Protein AF-A0A968ZPE9-F1 (afdb_monomer_lite)

Secondary structure (DSSP, 8-state):
---EEEE--GGGS-SSPPPSSTTS--GGGGSHHHIIIIIHHHHHHHTT--EEEESS--SSEEEEEEHHHHHHTT--HHHH--TTEEEEEE-TTSPPPTT-SEEEESSGGG-BGGGTEEE-PPPPPTT-PPPPGGGGG---TT--------

Sequence (150 aa):
MPPIFFYIPPALWPAEDLPTYADQNWAGYGLGIYAWTVQTYLKLRSAGLTCELTYQLPAEGIVFCHSNALRAAALSTTAAAAPRRLLVCMKAESPLSAIAPVHIVQNPIEASPSANCYYIPHWPQPQLIARDRARAIALNPLLFLAMKII

Foldseek 3Di:
DFAEEEEAAPVRPDPDDQDQALQDQDPCCVPPQCLQGRSVQRVCVVVVDRYYYDNDDDLAGEYEGEPVRCVVVVADLVNLVRPRYAYEYADEPHDDDPSHQAYEYQDVVPADVVSNYHYDHGDDHHPDDDDDPVVPPDPPPDDPDDDDDD

Structure (mmCIF, N/CA/C/O backbone):
data_AF-A0A968ZPE9-F1
#
_entry.id   AF-A0A968ZPE9-F1
#
loop_
_atom_site.group_PDB
_atom_site.id
_atom_site.type_symbol
_atom_site.label_atom_id
_atom_site.label_alt_id
_atom_site.label_comp_id
_atom_site.label_asym_id
_atom_site.label_entity_id
_atom_site.label_seq_id
_atom_site.pdbx_PDB_ins_code
_atom_site.Cartn_x
_atom_site.Cartn_y
_atom_site.Cartn_z
_atom_site.occupancy
_atom_site.B_iso_or_equiv
_atom_site.auth_seq_id
_atom_site.auth_comp_id
_atom_site.auth_asym_id
_atom_site.auth_atom_id
_atom_site.pdbx_PDB_model_num
ATOM 1 N N . MET A 1 1 ? -14.740 -10.560 2.863 1.00 81.38 1 MET A N 1
ATOM 2 C CA . MET A 1 1 ? -13.354 -10.052 2.955 1.00 81.38 1 MET A CA 1
ATOM 3 C C . MET A 1 1 ? -13.435 -8.573 3.305 1.00 81.38 1 MET A C 1
ATOM 5 O O . MET A 1 1 ? -14.307 -7.926 2.735 1.00 81.38 1 MET A O 1
ATOM 9 N N . PRO A 1 2 ? -12.642 -8.050 4.257 1.00 92.25 2 PRO A N 1
ATOM 10 C CA . PRO A 1 2 ? -12.624 -6.612 4.531 1.00 92.25 2 PRO A CA 1
ATOM 11 C C . PRO A 1 2 ? -12.172 -5.827 3.284 1.00 92.25 2 PRO A C 1
ATOM 13 O O . PRO A 1 2 ? -11.403 -6.373 2.488 1.00 92.25 2 PRO A O 1
ATOM 16 N N . PRO A 1 3 ? -12.624 -4.573 3.100 1.00 96.69 3 PRO A N 1
ATOM 17 C CA . PRO A 1 3 ? -12.168 -3.738 1.994 1.00 96.69 3 PRO A CA 1
ATOM 18 C C . PRO A 1 3 ? -10.671 -3.429 2.124 1.00 96.69 3 PRO A C 1
ATOM 20 O O . PRO A 1 3 ? -10.141 -3.328 3.235 1.00 96.69 3 PRO A O 1
ATOM 23 N N . ILE A 1 4 ? -9.993 -3.310 0.981 1.00 98.00 4 ILE A N 1
ATOM 24 C CA . ILE A 1 4 ? -8.548 -3.085 0.896 1.00 98.00 4 ILE A CA 1
ATOM 25 C C . ILE A 1 4 ? -8.295 -1.730 0.250 1.00 98.00 4 ILE A C 1
ATOM 27 O O . ILE A 1 4 ? -8.744 -1.471 -0.866 1.00 98.00 4 ILE A O 1
ATOM 31 N N . PHE A 1 5 ? -7.515 -0.899 0.928 1.00 98.38 5 PHE A N 1
ATOM 32 C CA . PHE A 1 5 ? -7.178 0.439 0.475 1.00 98.38 5 PHE A CA 1
ATOM 33 C C . PHE A 1 5 ? -5.669 0.633 0.410 1.00 98.38 5 PHE A C 1
ATOM 35 O O . PHE A 1 5 ? -4.925 0.124 1.246 1.00 98.38 5 PHE A O 1
ATOM 42 N N . PHE A 1 6 ? -5.231 1.433 -0.548 1.00 97.94 6 PHE A N 1
ATOM 43 C CA . PHE A 1 6 ? -3.910 2.031 -0.612 1.00 97.94 6 PHE A CA 1
ATOM 44 C C . PHE A 1 6 ? -4.072 3.518 -0.325 1.00 97.94 6 PHE A C 1
ATOM 46 O O . PHE A 1 6 ? -4.819 4.210 -1.012 1.00 97.94 6 PHE A O 1
ATOM 53 N N . TYR A 1 7 ? -3.401 4.002 0.713 1.00 97.56 7 TYR A N 1
ATOM 54 C CA . TYR A 1 7 ? -3.557 5.366 1.197 1.00 97.56 7 TYR A CA 1
ATOM 55 C C . TYR A 1 7 ? -2.317 6.212 0.910 1.00 97.56 7 TYR A C 1
ATOM 57 O O . TYR A 1 7 ? -1.194 5.845 1.278 1.00 97.56 7 TYR A O 1
ATOM 65 N N . ILE A 1 8 ? -2.547 7.377 0.307 1.00 97.25 8 ILE A N 1
ATOM 66 C CA . ILE A 1 8 ? -1.556 8.438 0.120 1.00 97.25 8 ILE A CA 1
ATOM 67 C C . ILE A 1 8 ? -2.183 9.742 0.633 1.00 97.25 8 ILE A C 1
ATOM 69 O O . ILE A 1 8 ? -3.189 10.164 0.075 1.00 97.25 8 ILE A O 1
ATOM 73 N N . PRO A 1 9 ? -1.643 10.404 1.672 1.00 95.94 9 PRO A N 1
ATOM 74 C CA . PRO A 1 9 ? -2.234 11.634 2.190 1.00 95.94 9 PRO A CA 1
ATOM 75 C C . PRO A 1 9 ? -2.260 12.728 1.116 1.00 95.94 9 PRO A C 1
ATOM 77 O O . PRO A 1 9 ? -1.353 12.758 0.282 1.00 95.94 9 PRO A O 1
ATOM 80 N N . PRO A 1 10 ? -3.195 13.694 1.187 1.00 95.19 10 PRO A N 1
ATOM 81 C CA . PRO A 1 10 ? -3.307 14.764 0.192 1.00 95.19 10 PRO A CA 1
ATOM 82 C C . PRO A 1 10 ? -1.993 15.518 -0.061 1.00 95.19 10 PRO A C 1
ATOM 84 O O . PRO A 1 10 ? -1.668 15.825 -1.200 1.00 95.19 10 PRO A O 1
ATOM 87 N N . ALA A 1 11 ? -1.191 15.745 0.987 1.00 94.94 11 ALA A N 1
ATOM 88 C CA . ALA A 1 11 ? 0.103 16.428 0.894 1.00 94.94 11 ALA A CA 1
ATOM 89 C C . ALA A 1 11 ? 1.167 15.673 0.071 1.00 94.94 11 ALA A C 1
ATOM 91 O O . ALA A 1 11 ? 2.156 16.271 -0.342 1.00 94.94 11 ALA A O 1
ATOM 92 N N . LEU A 1 12 ? 0.988 14.366 -0.133 1.00 96.25 12 LEU A N 1
ATOM 93 C CA . LEU A 1 12 ? 1.862 13.515 -0.942 1.00 96.25 12 LEU A CA 1
ATOM 94 C C . LEU A 1 12 ? 1.117 12.913 -2.136 1.00 96.25 12 LEU A C 1
ATOM 96 O O . LEU A 1 12 ? 1.611 11.956 -2.727 1.00 96.25 12 LEU A O 1
ATOM 100 N N . TRP A 1 13 ? -0.082 13.400 -2.461 1.00 96.31 13 TRP A N 1
ATOM 101 C CA . TRP A 1 13 ? -0.788 12.916 -3.638 1.00 96.31 13 TRP A CA 1
ATOM 102 C C . TRP A 1 13 ? -0.008 13.318 -4.899 1.00 96.31 13 TRP A C 1
ATOM 104 O O . TRP A 1 13 ? 0.499 14.444 -4.952 1.00 96.31 13 TRP A O 1
ATOM 114 N N . PRO A 1 14 ? 0.128 12.436 -5.905 1.00 93.94 14 PRO A N 1
ATOM 115 C CA . PRO A 1 14 ? 0.837 12.784 -7.129 1.00 93.94 14 PRO A CA 1
ATOM 116 C C . PRO A 1 14 ? 0.258 14.035 -7.798 1.00 93.94 14 PRO A C 1
ATOM 118 O O . PRO A 1 14 ? -0.955 14.156 -7.951 1.00 93.94 14 PRO A O 1
ATOM 121 N N . ALA A 1 15 ? 1.138 14.963 -8.186 1.00 90.38 15 ALA A N 1
ATOM 122 C CA . ALA A 1 15 ? 0.754 16.163 -8.932 1.00 90.38 15 ALA A CA 1
ATOM 123 C C . ALA A 1 15 ? 0.477 15.863 -10.415 1.00 90.38 15 ALA A C 1
ATOM 125 O O . ALA A 1 15 ? -0.313 16.555 -11.049 1.00 90.38 15 ALA A O 1
ATOM 126 N N . GLU A 1 16 ? 1.150 14.846 -10.957 1.00 90.06 16 GLU A N 1
ATOM 127 C CA . GLU A 1 16 ? 0.889 14.301 -12.288 1.00 90.06 16 GLU A CA 1
ATOM 128 C C . GLU A 1 16 ? -0.263 13.293 -12.239 1.00 90.06 16 GLU A C 1
ATOM 130 O O . GLU A 1 16 ? -0.510 12.667 -11.203 1.00 90.06 16 GLU A O 1
ATOM 135 N N . ASP A 1 17 ? -0.910 13.078 -13.386 1.00 94.19 17 ASP A N 1
ATOM 136 C CA . ASP A 1 17 ? -1.927 12.042 -13.526 1.00 94.19 17 ASP A CA 1
ATOM 137 C C . ASP A 1 17 ? -1.375 10.661 -13.162 1.00 94.19 17 ASP A C 1
ATOM 139 O O . ASP A 1 17 ? -0.234 10.294 -13.472 1.00 94.19 17 ASP A O 1
ATOM 143 N N . LEU A 1 18 ? -2.220 9.874 -12.498 1.00 96.44 18 LEU A N 1
ATOM 144 C CA . LEU A 1 18 ? -1.892 8.504 -12.141 1.00 96.44 18 LEU A CA 1
ATOM 145 C C . LEU A 1 18 ? -1.759 7.633 -13.401 1.00 96.44 18 LEU A C 1
ATOM 147 O O . LEU A 1 18 ? -2.566 7.751 -14.328 1.00 96.44 18 LEU A O 1
ATOM 151 N N . PRO A 1 19 ? -0.793 6.700 -13.430 1.00 96.44 19 PRO A N 1
ATOM 152 C CA . PRO A 1 19 ? -0.681 5.748 -14.521 1.00 96.44 19 PRO A CA 1
ATOM 153 C C . PRO A 1 19 ? -1.907 4.834 -14.561 1.00 96.44 19 PRO A C 1
ATOM 155 O O . PRO A 1 19 ? -2.485 4.482 -13.531 1.00 96.44 19 PRO A O 1
ATOM 158 N N . THR A 1 20 ? -2.280 4.405 -15.766 1.00 95.75 20 THR A N 1
ATOM 159 C CA . THR A 1 20 ? -3.388 3.456 -15.950 1.00 95.75 20 THR A CA 1
ATOM 160 C C . THR A 1 20 ? -2.943 2.024 -15.647 1.00 95.75 20 THR A C 1
ATOM 162 O O . THR A 1 20 ? -3.725 1.226 -15.132 1.00 95.75 20 THR A O 1
ATOM 165 N N . TYR A 1 21 ? -1.673 1.706 -15.922 1.00 94.81 21 TYR A N 1
ATOM 166 C CA . TYR A 1 21 ? -1.100 0.367 -15.768 1.00 94.81 21 TYR A CA 1
ATOM 167 C C . TYR A 1 21 ? 0.189 0.394 -14.948 1.00 94.81 21 TYR A C 1
ATOM 169 O O . TYR A 1 21 ? 0.958 1.351 -14.997 1.00 94.81 21 TYR A O 1
ATOM 177 N N . ALA A 1 22 ? 0.447 -0.688 -14.211 1.00 94.56 22 ALA A N 1
ATOM 178 C CA . ALA A 1 22 ? 1.600 -0.791 -13.314 1.00 94.56 22 ALA A CA 1
ATOM 179 C C . ALA A 1 22 ? 2.968 -0.819 -14.026 1.00 94.56 22 ALA A C 1
ATOM 181 O O . ALA A 1 22 ? 4.009 -0.652 -13.390 1.00 94.56 22 ALA A O 1
ATOM 182 N N . ASP A 1 23 ? 2.981 -1.125 -15.320 1.00 92.81 23 ASP A N 1
ATOM 183 C CA . ASP A 1 23 ? 4.152 -1.199 -16.196 1.00 92.81 23 ASP A CA 1
ATOM 184 C C . ASP A 1 23 ? 4.258 -0.004 -17.158 1.00 92.81 23 ASP A C 1
ATOM 186 O O . ASP A 1 23 ? 5.141 0.036 -18.017 1.00 92.81 23 ASP A O 1
ATOM 190 N N . GLN A 1 24 ? 3.402 1.007 -16.990 1.00 93.88 24 GLN A N 1
ATOM 191 C CA . GLN A 1 24 ? 3.520 2.266 -17.710 1.00 93.88 24 GLN A CA 1
ATOM 192 C C . GLN A 1 24 ? 4.799 3.002 -17.283 1.00 93.88 24 GLN A C 1
ATOM 194 O O . GLN A 1 24 ? 5.149 3.043 -16.101 1.00 93.88 24 GLN A O 1
ATOM 199 N N . ASN A 1 25 ? 5.493 3.624 -18.241 1.00 91.50 25 ASN A N 1
ATOM 200 C CA . ASN A 1 25 ? 6.631 4.490 -17.943 1.00 91.50 25 ASN A CA 1
ATOM 201 C C . ASN A 1 25 ? 6.143 5.801 -17.312 1.00 91.50 25 ASN A C 1
ATOM 203 O O . ASN A 1 25 ? 5.865 6.775 -18.008 1.00 91.50 25 ASN A O 1
ATOM 207 N N . TRP A 1 26 ? 5.997 5.793 -15.993 1.00 93.94 26 TRP A N 1
ATOM 208 C CA . TRP A 1 26 ? 5.546 6.934 -15.215 1.00 93.94 26 TRP A CA 1
ATOM 209 C C . TRP A 1 26 ? 6.654 7.401 -14.275 1.00 93.94 26 TRP A C 1
ATOM 211 O O . TRP A 1 26 ? 7.198 6.616 -13.494 1.00 93.94 26 TRP A O 1
ATOM 221 N N . ALA A 1 27 ? 6.985 8.693 -14.350 1.00 91.94 27 ALA A N 1
ATOM 222 C CA . ALA A 1 27 ? 8.111 9.281 -13.628 1.00 91.94 27 ALA A CA 1
ATOM 223 C C . ALA A 1 27 ? 7.980 9.122 -12.105 1.00 91.94 27 ALA A C 1
ATOM 225 O O . ALA A 1 27 ? 8.987 8.960 -11.409 1.00 91.94 27 ALA A O 1
ATOM 226 N N . GLY A 1 28 ? 6.747 9.090 -11.591 1.00 92.94 28 GLY A 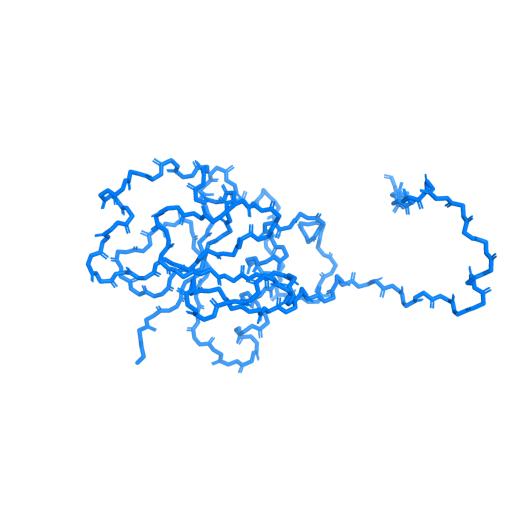N 1
ATOM 227 C CA . GLY A 1 28 ? 6.473 8.886 -10.173 1.00 92.94 28 GLY A CA 1
ATOM 228 C C . GLY A 1 28 ? 7.006 7.562 -9.615 1.00 92.94 28 GLY A C 1
ATOM 229 O O . GLY A 1 28 ? 7.362 7.514 -8.441 1.00 92.94 28 GLY A O 1
ATOM 230 N N . TYR A 1 29 ? 7.180 6.512 -10.426 1.00 92.88 29 TYR A N 1
ATOM 231 C CA . TYR A 1 29 ? 7.789 5.259 -9.954 1.00 92.88 29 TYR A CA 1
ATOM 232 C C . TYR A 1 29 ? 9.268 5.393 -9.569 1.00 92.88 29 TYR A C 1
ATOM 234 O O . TYR A 1 29 ? 9.798 4.507 -8.905 1.00 92.88 29 TYR A O 1
ATOM 242 N N . GLY A 1 30 ? 9.926 6.511 -9.901 1.00 89.56 30 GLY A N 1
ATOM 243 C CA . GLY A 1 30 ? 11.238 6.851 -9.341 1.00 89.56 30 GLY A CA 1
ATOM 244 C C . GLY A 1 30 ? 11.203 7.186 -7.843 1.00 89.56 30 GLY A C 1
ATOM 245 O O . GLY A 1 30 ? 12.248 7.236 -7.199 1.00 89.56 30 GLY A O 1
ATOM 246 N N . LEU A 1 31 ? 10.016 7.409 -7.271 1.00 91.12 31 LEU A N 1
ATOM 247 C CA . LEU A 1 31 ? 9.820 7.666 -5.850 1.00 91.12 31 LEU A CA 1
ATOM 248 C C . LEU A 1 31 ? 9.291 6.406 -5.164 1.00 91.12 31 LEU A C 1
ATOM 250 O O . LEU A 1 31 ? 8.215 5.904 -5.496 1.00 91.12 31 LEU A O 1
ATOM 254 N N . GLY A 1 32 ? 10.012 5.941 -4.140 1.00 90.56 32 GLY A N 1
ATOM 255 C CA . GLY A 1 32 ? 9.674 4.707 -3.423 1.00 90.56 32 GLY A CA 1
ATOM 256 C C . GLY A 1 32 ? 8.237 4.677 -2.893 1.00 90.56 32 GLY A C 1
ATOM 257 O O . GLY A 1 32 ? 7.581 3.644 -2.974 1.00 90.56 32 GLY A O 1
ATOM 258 N N . ILE A 1 33 ? 7.694 5.816 -2.443 1.00 94.62 33 ILE A N 1
ATOM 259 C CA . ILE A 1 33 ? 6.296 5.893 -2.000 1.00 94.62 33 ILE A CA 1
ATOM 260 C C . ILE A 1 33 ? 5.321 5.433 -3.087 1.00 94.62 33 ILE A C 1
ATOM 262 O O . ILE A 1 33 ? 4.421 4.656 -2.776 1.00 94.62 33 ILE A O 1
ATOM 266 N N . TYR A 1 34 ? 5.494 5.849 -4.342 1.00 95.69 34 TYR A N 1
ATOM 267 C CA . TYR A 1 34 ? 4.556 5.515 -5.413 1.00 95.69 34 TYR A CA 1
ATOM 268 C C . TYR A 1 34 ? 4.836 4.155 -6.048 1.00 95.69 34 TYR A C 1
ATOM 270 O O . TYR A 1 34 ? 3.898 3.467 -6.445 1.00 95.69 34 TYR A O 1
ATOM 278 N N . ALA A 1 35 ? 6.095 3.721 -6.080 1.00 92.88 35 ALA A N 1
ATOM 279 C CA . ALA A 1 35 ? 6.421 2.353 -6.467 1.00 92.88 35 ALA A CA 1
ATOM 280 C C . ALA A 1 35 ? 5.802 1.328 -5.491 1.00 92.88 35 ALA A C 1
ATOM 282 O O . ALA A 1 35 ? 5.178 0.358 -5.908 1.00 92.88 35 ALA A O 1
ATOM 283 N N . TRP A 1 36 ? 5.853 1.587 -4.181 1.00 93.94 36 TRP A N 1
ATOM 284 C CA . TRP A 1 36 ? 5.221 0.717 -3.183 1.00 93.94 36 TRP A CA 1
ATOM 285 C C . TRP A 1 36 ? 3.696 0.836 -3.134 1.00 93.94 36 TRP A C 1
ATOM 287 O O . TRP A 1 36 ? 3.022 -0.172 -2.941 1.00 93.94 36 TRP A O 1
ATOM 297 N N . THR A 1 37 ? 3.135 2.036 -3.302 1.00 96.12 37 THR A N 1
ATOM 298 C CA . THR A 1 37 ? 1.677 2.254 -3.223 1.00 96.12 37 THR A CA 1
ATOM 299 C C . THR A 1 37 ? 1.002 2.055 -4.579 1.00 96.12 37 THR A C 1
ATOM 301 O O . THR A 1 37 ? 0.357 1.034 -4.796 1.00 96.12 37 THR A O 1
ATOM 304 N N . VAL A 1 38 ? 1.167 3.006 -5.502 1.00 97.06 38 VAL A N 1
ATOM 305 C CA . VAL A 1 38 ? 0.482 3.059 -6.802 1.00 97.06 38 VAL A CA 1
ATOM 306 C C . VAL A 1 38 ? 0.789 1.829 -7.651 1.00 97.06 38 VAL A C 1
ATOM 308 O O . VAL A 1 38 ? -0.133 1.215 -8.185 1.00 97.06 38 VAL A O 1
ATOM 311 N N . GLN A 1 39 ? 2.061 1.435 -7.767 1.00 95.75 39 GLN A N 1
ATOM 312 C CA . GLN A 1 39 ? 2.427 0.295 -8.613 1.00 95.75 39 GLN A CA 1
ATOM 313 C C . GLN A 1 39 ? 1.841 -1.015 -8.072 1.00 95.75 39 GLN A C 1
ATOM 315 O O . GLN A 1 39 ? 1.243 -1.778 -8.830 1.00 95.75 39 GLN A O 1
ATOM 320 N N . THR A 1 40 ? 1.951 -1.250 -6.759 1.00 95.19 40 THR A N 1
ATOM 321 C CA . THR A 1 40 ? 1.366 -2.430 -6.102 1.00 95.19 40 THR A CA 1
ATOM 322 C C . THR A 1 40 ? -0.151 -2.454 -6.239 1.00 95.19 40 THR A C 1
ATOM 324 O O . THR A 1 40 ? -0.706 -3.483 -6.616 1.00 95.19 40 THR A O 1
ATOM 327 N N . TYR A 1 41 ? -0.822 -1.327 -5.986 1.00 97.19 41 TYR A N 1
ATOM 328 C CA . TYR A 1 41 ? -2.265 -1.183 -6.182 1.00 97.19 41 TYR A CA 1
ATOM 329 C C . TYR A 1 41 ? -2.678 -1.614 -7.595 1.00 97.19 41 TYR A C 1
ATOM 331 O O . TYR A 1 41 ? -3.545 -2.473 -7.746 1.00 97.19 41 TYR A O 1
ATOM 339 N N . LEU A 1 42 ? -2.015 -1.082 -8.626 1.00 97.44 42 LEU A N 1
ATOM 340 C CA . LEU A 1 42 ? -2.333 -1.400 -10.017 1.00 97.44 42 LEU A CA 1
ATOM 341 C C . LEU A 1 42 ? -2.047 -2.870 -10.358 1.00 97.44 42 LEU A C 1
ATOM 343 O O . LEU A 1 42 ? -2.869 -3.490 -11.029 1.00 97.44 42 LEU A O 1
ATOM 347 N N . LYS A 1 43 ? -0.943 -3.453 -9.863 1.00 95.62 43 LYS A N 1
ATOM 348 C CA . LYS A 1 43 ? -0.631 -4.887 -10.040 1.00 95.62 43 LYS A CA 1
ATOM 349 C C . LYS A 1 43 ? -1.701 -5.785 -9.421 1.00 95.62 43 LYS A C 1
ATOM 351 O O . LYS A 1 43 ? -2.126 -6.759 -10.038 1.00 95.62 43 LYS A O 1
ATOM 356 N N . LEU A 1 44 ? -2.132 -5.480 -8.199 1.00 95.00 44 LEU A N 1
ATOM 357 C CA . LEU A 1 44 ? -3.133 -6.286 -7.503 1.00 95.00 44 LEU A CA 1
ATOM 358 C C . LEU A 1 44 ? -4.516 -6.127 -8.135 1.00 95.00 44 LEU A C 1
ATOM 360 O O . LEU A 1 44 ? -5.209 -7.123 -8.339 1.00 95.00 44 LEU A O 1
ATOM 364 N N . ARG A 1 45 ? -4.887 -4.901 -8.516 1.00 96.88 45 ARG A N 1
ATOM 365 C CA . ARG A 1 45 ? -6.132 -4.633 -9.236 1.00 96.88 45 ARG A CA 1
ATOM 366 C C . ARG A 1 45 ? -6.170 -5.373 -10.573 1.00 96.88 45 ARG A C 1
ATOM 368 O O . ARG A 1 45 ? -7.176 -6.003 -10.883 1.00 96.88 45 ARG A O 1
ATOM 375 N N . SER A 1 46 ? -5.074 -5.366 -11.338 1.00 96.06 46 SER A N 1
ATOM 376 C CA . SER A 1 46 ? -4.991 -6.106 -12.606 1.00 96.06 46 SER A CA 1
ATOM 377 C C . SER A 1 46 ? -5.039 -7.624 -12.415 1.00 96.06 46 SER A C 1
ATOM 379 O O . SER A 1 46 ? -5.465 -8.338 -13.315 1.00 96.06 46 SER A O 1
ATOM 381 N N . ALA A 1 47 ? -4.621 -8.121 -11.248 1.00 95.81 47 ALA A N 1
ATOM 382 C CA . ALA A 1 47 ? -4.726 -9.530 -10.869 1.00 95.81 47 ALA A CA 1
ATOM 383 C C . ALA A 1 47 ? -6.122 -9.922 -10.335 1.00 95.81 47 ALA A C 1
ATOM 385 O O . ALA A 1 47 ? -6.322 -11.066 -9.935 1.00 95.81 47 ALA A O 1
ATOM 386 N N . GLY A 1 48 ? -7.087 -8.994 -10.318 1.00 96.56 48 GLY A N 1
ATOM 387 C CA . GLY A 1 48 ? -8.471 -9.245 -9.906 1.00 96.56 48 GLY A CA 1
ATOM 388 C C . GLY A 1 48 ? -8.766 -8.982 -8.427 1.00 96.56 48 GLY A C 1
ATOM 389 O O . GLY A 1 48 ? -9.882 -9.246 -7.977 1.00 96.56 48 GLY A O 1
ATOM 390 N N . LEU A 1 49 ? -7.815 -8.442 -7.655 1.00 95.94 49 LEU A N 1
ATOM 391 C CA . LEU A 1 49 ? -8.088 -8.036 -6.278 1.00 95.94 49 LEU A CA 1
ATOM 392 C C . LEU A 1 49 ? -8.960 -6.774 -6.265 1.00 95.94 49 LEU A C 1
ATOM 394 O O . LEU A 1 49 ? -8.642 -5.774 -6.907 1.00 95.94 49 LEU A O 1
ATOM 398 N N . THR A 1 50 ? -10.045 -6.795 -5.489 1.00 96.62 50 THR A N 1
ATOM 399 C CA . THR A 1 50 ? -10.851 -5.593 -5.235 1.00 96.62 50 THR A CA 1
ATOM 400 C C . THR A 1 50 ? -10.142 -4.720 -4.203 1.00 96.62 50 THR A C 1
ATOM 402 O O . THR A 1 50 ? -10.148 -5.027 -3.011 1.00 96.62 50 THR A O 1
ATOM 405 N N . CYS A 1 51 ? -9.509 -3.648 -4.669 1.00 97.56 51 CYS A N 1
ATOM 406 C CA . CYS A 1 51 ? -8.847 -2.653 -3.835 1.00 97.56 51 CYS A CA 1
ATOM 407 C C . CYS A 1 51 ? -8.979 -1.246 -4.432 1.00 97.56 51 CYS A C 1
ATOM 409 O O . CYS A 1 51 ? -9.216 -1.085 -5.631 1.00 97.56 51 CYS A O 1
ATOM 411 N N . GLU A 1 52 ? -8.817 -0.231 -3.588 1.00 98.19 52 GLU A N 1
ATOM 412 C CA . GLU A 1 52 ? -8.968 1.181 -3.948 1.00 98.19 52 GLU A CA 1
ATOM 413 C C . GLU A 1 52 ? -7.713 1.980 -3.575 1.00 98.19 52 GLU A C 1
ATOM 415 O O . GLU A 1 52 ? -7.098 1.730 -2.541 1.00 98.19 52 GLU A O 1
ATOM 420 N N . LEU A 1 53 ? -7.339 2.959 -4.400 1.00 98.19 53 LEU A N 1
ATOM 421 C CA . LEU A 1 53 ? -6.335 3.971 -4.066 1.00 98.19 53 LEU A CA 1
ATOM 422 C C . LEU A 1 53 ? -7.052 5.258 -3.643 1.00 98.19 53 LEU A C 1
ATOM 424 O O . LEU A 1 53 ? -7.862 5.777 -4.405 1.00 98.19 53 LEU A O 1
ATOM 428 N N . THR A 1 54 ? -6.743 5.784 -2.460 1.00 97.62 54 THR A N 1
ATOM 429 C CA . THR A 1 54 ? -7.481 6.908 -1.869 1.00 97.62 54 THR A CA 1
ATOM 430 C C . THR A 1 54 ? -6.576 7.892 -1.131 1.00 97.62 54 THR A C 1
ATOM 432 O O . THR A 1 54 ? -5.525 7.524 -0.595 1.00 97.62 54 THR A O 1
ATOM 435 N N . TYR A 1 55 ? -7.004 9.155 -1.086 1.00 95.81 55 TYR A N 1
ATOM 436 C CA . TYR A 1 55 ? -6.389 10.210 -0.277 1.00 95.81 55 TYR A CA 1
ATOM 437 C C . TYR A 1 55 ? -7.123 10.482 1.036 1.00 95.81 55 TYR A C 1
ATOM 439 O O . TYR A 1 55 ? -6.645 11.253 1.868 1.00 95.81 55 TYR A O 1
ATOM 447 N N . GLN A 1 56 ? -8.285 9.865 1.241 1.00 94.00 56 GLN A N 1
ATOM 448 C CA . GLN A 1 56 ? -9.019 9.942 2.497 1.00 94.00 56 GLN A CA 1
ATOM 449 C C . GLN A 1 56 ? -8.694 8.704 3.313 1.00 94.00 56 GLN A C 1
ATOM 451 O O . GLN A 1 56 ? -8.839 7.589 2.824 1.00 94.00 56 GLN A O 1
ATOM 456 N N . LEU A 1 57 ? -8.245 8.884 4.556 1.00 93.69 57 LEU A N 1
ATOM 457 C CA . LEU A 1 57 ? -7.950 7.746 5.416 1.00 93.69 57 LEU A CA 1
ATOM 458 C C . LEU A 1 57 ? -9.267 7.003 5.730 1.00 93.69 57 LEU A C 1
ATOM 460 O O . LEU A 1 57 ? -10.116 7.577 6.418 1.00 93.69 57 LEU A O 1
ATOM 464 N N . PRO A 1 58 ? -9.450 5.748 5.276 1.00 94.31 58 PRO A N 1
ATOM 465 C CA . PRO A 1 58 ? -10.697 5.010 5.489 1.00 94.31 58 PRO A CA 1
ATOM 466 C C . PRO A 1 58 ? -10.967 4.804 6.980 1.00 94.31 58 PRO A C 1
ATOM 468 O O . PRO A 1 58 ? -10.018 4.691 7.746 1.00 94.31 58 PRO A O 1
ATOM 471 N N . ALA A 1 59 ? -12.223 4.720 7.424 1.00 92.12 59 ALA A N 1
ATOM 472 C CA . ALA A 1 59 ? -12.549 4.452 8.836 1.00 92.12 59 ALA A CA 1
ATOM 473 C C . ALA A 1 59 ? -12.452 2.958 9.214 1.00 92.12 59 ALA A C 1
ATOM 475 O O . ALA A 1 59 ? -12.327 2.622 10.393 1.00 92.12 59 ALA A O 1
ATOM 476 N N . GLU A 1 60 ? -12.492 2.068 8.221 1.00 94.94 60 GLU A N 1
ATOM 477 C CA . GLU A 1 60 ? -12.452 0.614 8.381 1.00 94.94 60 GLU A CA 1
ATOM 478 C C . GLU A 1 60 ? -11.727 -0.073 7.213 1.00 94.94 60 GLU A C 1
ATOM 480 O O . GLU A 1 60 ? -11.460 0.549 6.186 1.00 94.94 60 GLU A O 1
ATOM 485 N N . GLY A 1 61 ? -11.403 -1.358 7.377 1.00 95.94 61 GLY A N 1
ATOM 486 C CA . GLY A 1 61 ? -10.727 -2.172 6.364 1.00 95.94 61 GLY A CA 1
ATOM 487 C C . GLY A 1 61 ? -9.218 -2.304 6.566 1.00 95.94 61 GLY A C 1
ATOM 488 O O . GLY A 1 61 ? -8.665 -1.907 7.591 1.00 95.94 61 GLY A O 1
ATOM 489 N N . ILE A 1 62 ? -8.548 -2.902 5.582 1.00 97.00 62 ILE A N 1
ATOM 490 C CA . ILE A 1 62 ? -7.091 -3.059 5.552 1.00 97.00 62 ILE A CA 1
ATOM 491 C C . ILE A 1 62 ? -6.515 -1.920 4.720 1.00 97.00 62 ILE A C 1
ATOM 493 O O . ILE A 1 62 ? -6.831 -1.793 3.539 1.00 97.00 62 ILE A O 1
ATOM 497 N N . VAL A 1 63 ? -5.665 -1.095 5.322 1.00 97.44 63 VAL A N 1
ATOM 498 C CA . VAL A 1 63 ? -5.121 0.104 4.682 1.00 97.44 63 VAL A CA 1
ATOM 499 C C . VAL A 1 63 ? -3.611 -0.014 4.573 1.00 97.44 63 VAL A C 1
ATOM 501 O O . VAL A 1 63 ? -2.892 0.072 5.567 1.00 97.44 63 VAL A O 1
ATOM 504 N N . PHE A 1 64 ? -3.134 -0.193 3.348 1.00 97.50 64 PHE A N 1
ATOM 505 C CA . PHE A 1 64 ? -1.725 -0.152 2.997 1.00 97.50 64 PHE A CA 1
ATOM 506 C C . PHE A 1 64 ? -1.269 1.297 2.878 1.00 97.50 64 PHE A C 1
ATOM 508 O O . PHE A 1 64 ? -1.847 2.098 2.146 1.00 97.50 64 PHE A O 1
ATOM 515 N N . CYS A 1 65 ? -0.196 1.634 3.575 1.00 95.56 65 CYS A N 1
ATOM 516 C CA . CYS A 1 65 ? 0.352 2.983 3.592 1.00 95.56 65 CYS A CA 1
ATOM 517 C C . CYS A 1 65 ? 1.873 2.929 3.663 1.00 95.56 65 CYS A C 1
ATOM 519 O O . CYS A 1 65 ? 2.446 2.145 4.413 1.00 95.56 65 CYS A O 1
ATOM 521 N N . HIS A 1 66 ? 2.542 3.765 2.877 1.00 96.31 66 HIS A N 1
ATOM 522 C CA . HIS A 1 66 ? 3.993 3.897 2.959 1.00 96.31 66 HIS A CA 1
ATOM 523 C C . HIS A 1 66 ? 4.401 4.588 4.271 1.00 96.31 66 HIS A C 1
ATOM 525 O O . HIS A 1 66 ? 3.681 5.450 4.778 1.00 96.31 66 HIS A O 1
ATOM 531 N N . SER A 1 67 ? 5.581 4.280 4.805 1.00 94.94 67 SER A N 1
ATOM 532 C CA . SER A 1 67 ? 6.107 4.912 6.026 1.00 94.94 67 SER A CA 1
ATOM 533 C C . SER A 1 67 ? 6.096 6.450 5.962 1.00 94.94 67 SER A C 1
ATOM 535 O O . SER A 1 67 ? 5.648 7.113 6.897 1.00 94.94 67 SER A O 1
ATOM 537 N N . ASN A 1 68 ? 6.486 7.035 4.825 1.00 94.12 68 ASN A N 1
ATOM 538 C CA . ASN A 1 68 ? 6.385 8.487 4.595 1.00 94.12 68 ASN A CA 1
ATOM 539 C C . ASN A 1 68 ? 4.939 9.014 4.588 1.00 94.12 68 ASN A C 1
ATOM 541 O O . ASN A 1 68 ? 4.713 10.126 5.056 1.00 94.12 68 ASN A O 1
ATOM 545 N N . ALA A 1 69 ? 3.965 8.230 4.114 1.00 94.06 69 ALA A N 1
ATOM 546 C CA . ALA A 1 69 ? 2.552 8.609 4.141 1.00 94.06 69 ALA A CA 1
ATOM 547 C C . ALA A 1 69 ? 2.032 8.712 5.581 1.00 94.06 69 ALA A C 1
ATOM 549 O O . ALA A 1 69 ? 1.357 9.679 5.926 1.00 94.06 69 ALA A O 1
ATOM 550 N N . LEU A 1 70 ? 2.408 7.761 6.443 1.00 91.38 70 LEU A N 1
ATOM 551 C CA . LEU A 1 70 ? 2.056 7.794 7.865 1.00 91.38 70 LEU A CA 1
ATOM 552 C C . LEU A 1 70 ? 2.660 9.006 8.585 1.00 91.38 70 LEU A C 1
ATOM 554 O O . LEU A 1 70 ? 1.967 9.654 9.366 1.00 91.38 70 LEU A O 1
ATOM 558 N N . ARG A 1 71 ? 3.924 9.341 8.296 1.00 90.06 71 ARG A N 1
ATOM 559 C CA . ARG A 1 71 ? 4.583 10.529 8.866 1.00 90.06 71 ARG A CA 1
ATOM 560 C C . ARG A 1 71 ? 3.934 11.828 8.395 1.00 90.06 71 ARG A C 1
ATOM 562 O O . ARG A 1 71 ? 3.640 12.685 9.219 1.00 90.06 71 ARG A O 1
ATOM 569 N N . ALA A 1 72 ? 3.697 11.964 7.090 1.00 91.25 72 ALA A N 1
ATOM 570 C CA . ALA A 1 72 ? 3.136 13.181 6.506 1.00 91.25 72 ALA A CA 1
ATOM 571 C C . ALA A 1 72 ? 1.683 13.429 6.928 1.00 91.25 72 ALA A C 1
ATOM 573 O O . ALA A 1 72 ? 1.275 14.575 7.078 1.00 91.25 72 ALA A O 1
ATOM 574 N N . ALA A 1 73 ? 0.908 12.367 7.158 1.00 87.44 73 ALA A N 1
ATOM 575 C CA . ALA A 1 73 ? -0.461 12.481 7.647 1.00 87.44 73 ALA A CA 1
ATOM 576 C C . ALA A 1 73 ? -0.552 12.944 9.115 1.00 87.44 73 ALA A C 1
ATOM 578 O O . ALA A 1 73 ? -1.653 13.246 9.567 1.00 87.44 73 ALA A O 1
ATOM 579 N N . ALA A 1 74 ? 0.569 12.973 9.855 1.00 81.56 74 ALA A N 1
ATOM 580 C CA . ALA A 1 74 ? 0.645 13.370 11.264 1.00 81.56 74 ALA A CA 1
ATOM 581 C C . ALA A 1 74 ? -0.451 12.725 12.139 1.00 81.56 74 ALA A C 1
ATOM 583 O O . ALA A 1 74 ? -1.023 13.361 13.025 1.00 81.56 74 ALA A O 1
ATOM 584 N N . LEU A 1 75 ? -0.775 11.455 11.862 1.00 80.00 75 LEU A N 1
ATOM 585 C CA . LEU A 1 75 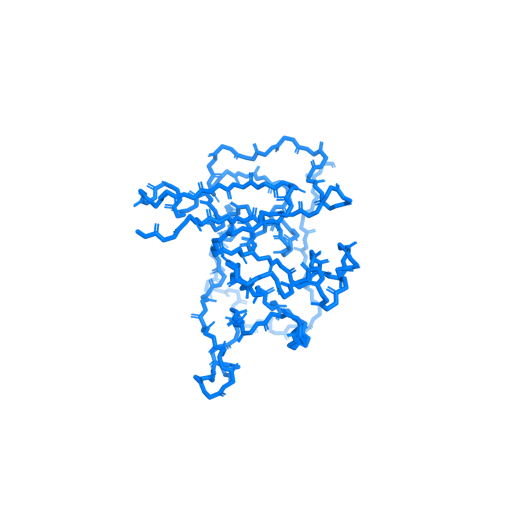? -1.869 10.764 12.537 1.00 80.00 75 LEU A CA 1
ATOM 586 C C . LEU A 1 75 ? -1.562 10.638 14.028 1.00 80.00 75 LEU A C 1
ATOM 588 O O . LEU A 1 75 ? -0.523 10.098 14.414 1.00 80.00 75 LEU A O 1
ATOM 592 N N . SER A 1 76 ? -2.491 11.089 14.871 1.00 74.94 76 SER A N 1
ATOM 593 C CA . SER A 1 76 ? -2.433 10.775 16.296 1.00 74.94 76 SER A CA 1
ATOM 594 C C . SER A 1 76 ? -2.602 9.269 16.507 1.00 74.94 76 SER A C 1
ATOM 596 O O . SER A 1 76 ? -3.215 8.572 15.693 1.00 74.94 76 SER A O 1
ATOM 598 N N . THR A 1 77 ? -2.093 8.751 17.624 1.00 72.81 77 THR A N 1
ATOM 599 C CA . THR A 1 77 ? -2.264 7.339 18.002 1.00 72.81 77 THR A CA 1
ATOM 600 C C . THR A 1 77 ? -3.741 6.943 18.040 1.00 72.81 77 THR A C 1
ATOM 602 O O . THR A 1 77 ? -4.103 5.891 17.523 1.00 72.81 77 THR A O 1
ATOM 605 N N . THR A 1 78 ? -4.612 7.820 18.547 1.00 70.81 78 THR A N 1
ATOM 606 C CA . THR A 1 78 ? -6.070 7.629 18.552 1.00 70.81 78 THR A CA 1
ATOM 607 C C . THR A 1 78 ? -6.652 7.607 17.142 1.00 70.81 78 THR A C 1
ATOM 609 O O . THR A 1 78 ? -7.454 6.734 16.821 1.00 70.81 78 THR A O 1
ATOM 612 N N . ALA A 1 79 ? -6.237 8.543 16.282 1.00 72.88 79 ALA A N 1
ATOM 613 C CA . ALA A 1 79 ? -6.704 8.594 14.903 1.00 72.88 79 ALA A CA 1
ATOM 614 C C . ALA A 1 79 ? -6.258 7.366 14.114 1.00 72.88 79 ALA A C 1
ATOM 616 O O . ALA A 1 79 ? -6.995 6.954 13.230 1.00 72.88 79 ALA A O 1
ATOM 617 N N . ALA A 1 80 ? -5.100 6.775 14.431 1.00 73.75 80 ALA A N 1
ATOM 618 C CA . ALA A 1 80 ? -4.602 5.543 13.831 1.00 73.75 80 ALA A CA 1
ATOM 619 C C . ALA A 1 80 ? -5.330 4.289 14.350 1.00 73.75 80 ALA A C 1
ATOM 621 O O . ALA A 1 80 ? -5.684 3.427 13.541 1.00 73.75 80 ALA A O 1
ATOM 622 N N . ALA A 1 81 ? -5.628 4.231 15.653 1.00 71.19 81 ALA A N 1
ATOM 623 C CA . ALA A 1 81 ? -6.253 3.110 16.364 1.00 71.19 81 ALA A CA 1
ATOM 624 C C . ALA A 1 81 ? -7.783 3.007 16.172 1.00 71.19 81 ALA A C 1
ATOM 626 O O . ALA A 1 81 ? -8.529 2.754 17.119 1.00 71.19 81 ALA A O 1
ATOM 627 N N . ALA A 1 82 ? -8.275 3.192 14.944 1.00 79.44 82 ALA A N 1
ATOM 628 C CA . ALA A 1 82 ? -9.689 2.975 14.647 1.00 79.44 82 ALA A CA 1
ATOM 629 C C . ALA A 1 82 ? -10.023 1.470 14.764 1.00 79.44 82 ALA A C 1
ATOM 631 O O . ALA A 1 82 ? -9.394 0.659 14.084 1.00 79.44 82 ALA A O 1
ATOM 632 N N . PRO A 1 83 ? -11.029 1.069 15.566 1.00 80.50 83 PRO A N 1
ATOM 633 C CA . PRO A 1 83 ? -11.238 -0.331 15.960 1.00 80.50 83 PRO A CA 1
ATOM 634 C C . PRO A 1 83 ? -11.594 -1.275 14.803 1.00 80.50 83 PRO A C 1
ATOM 636 O O . PRO A 1 83 ? -11.476 -2.487 14.939 1.00 80.50 83 PRO A O 1
ATOM 639 N N . ARG A 1 84 ? -12.032 -0.734 13.660 1.00 92.25 84 ARG A N 1
ATOM 640 C CA . ARG A 1 84 ? -12.383 -1.504 12.456 1.00 92.25 84 ARG A CA 1
ATOM 641 C C . ARG A 1 84 ? -11.352 -1.390 11.335 1.00 92.25 84 ARG A C 1
ATOM 643 O O . ARG A 1 84 ? -11.615 -1.846 10.223 1.00 92.25 84 ARG A O 1
ATOM 650 N N . ARG A 1 85 ? -10.191 -0.784 11.599 1.00 93.94 85 ARG A N 1
ATOM 651 C CA . ARG A 1 85 ? -9.145 -0.562 10.603 1.00 93.94 85 ARG A CA 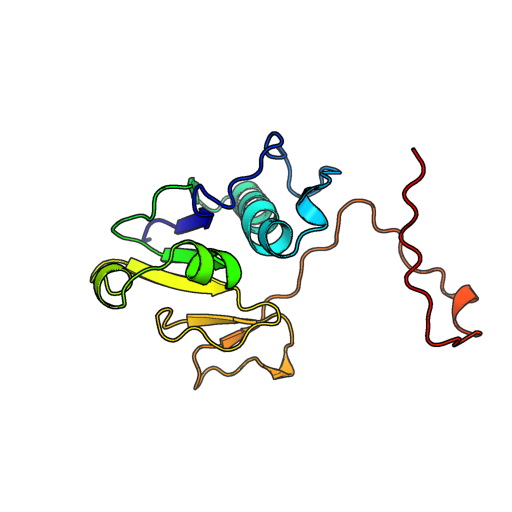1
ATOM 652 C C . ARG A 1 85 ? -7.834 -1.212 11.005 1.00 93.94 85 ARG A C 1
ATOM 654 O O . ARG A 1 85 ? -7.333 -1.002 12.103 1.00 93.94 85 ARG A O 1
ATOM 661 N N . LEU A 1 86 ? -7.234 -1.913 10.054 1.00 94.94 86 LEU A N 1
ATOM 662 C CA . LEU A 1 86 ? -5.874 -2.414 10.147 1.00 94.94 86 LEU A CA 1
ATOM 663 C C . LEU A 1 86 ? -4.959 -1.550 9.280 1.00 94.94 86 LEU A C 1
ATOM 665 O O . LEU A 1 86 ? -5.087 -1.549 8.058 1.00 94.94 86 LEU A O 1
ATOM 669 N N . LEU A 1 87 ? -4.020 -0.836 9.902 1.00 95.69 87 LEU A N 1
ATOM 670 C CA . LEU A 1 87 ? -2.949 -0.162 9.170 1.00 95.69 87 LEU A CA 1
ATOM 671 C C . LEU A 1 87 ? -1.821 -1.153 8.871 1.00 95.69 87 LEU A C 1
ATOM 673 O O . LEU A 1 87 ? -1.258 -1.761 9.780 1.00 95.69 87 LEU A O 1
ATOM 677 N N . VAL A 1 88 ? -1.465 -1.268 7.597 1.00 96.94 88 VAL A N 1
ATOM 678 C CA . VAL A 1 88 ? -0.321 -2.043 7.117 1.00 96.94 88 VAL A CA 1
ATOM 679 C C . VAL A 1 88 ? 0.719 -1.061 6.589 1.00 96.94 88 VAL A C 1
ATOM 681 O O . VAL A 1 88 ? 0.499 -0.364 5.596 1.00 96.94 88 VAL A O 1
ATOM 684 N N . CYS A 1 89 ? 1.857 -0.970 7.272 1.00 96.81 89 CYS A N 1
ATOM 685 C CA . CYS A 1 89 ? 2.925 -0.051 6.901 1.00 96.81 89 CYS A CA 1
ATOM 686 C C . CYS A 1 89 ? 3.879 -0.711 5.904 1.00 96.81 89 CYS A C 1
ATOM 688 O O . CYS A 1 89 ? 4.591 -1.649 6.245 1.00 96.81 89 CYS A O 1
ATOM 690 N N . MET A 1 90 ? 3.961 -0.185 4.687 1.00 96.69 90 MET A N 1
ATOM 691 C CA . MET A 1 90 ? 5.069 -0.478 3.782 1.00 96.69 90 MET A CA 1
ATOM 692 C C . MET A 1 90 ? 6.285 0.300 4.273 1.00 96.69 90 MET A C 1
ATOM 694 O O . MET A 1 90 ? 6.381 1.519 4.100 1.00 96.69 90 MET A O 1
ATOM 698 N N . LYS A 1 91 ? 7.175 -0.414 4.966 1.00 94.94 91 LYS A N 1
ATOM 699 C CA . LYS A 1 91 ? 8.266 0.165 5.747 1.00 94.94 91 LYS A CA 1
ATOM 700 C C . LYS A 1 91 ? 9.261 0.905 4.856 1.00 94.94 91 LYS A C 1
ATOM 702 O O . LYS A 1 91 ? 9.692 2.006 5.213 1.00 94.94 91 LYS A O 1
ATOM 707 N N . ALA A 1 92 ? 9.590 0.317 3.703 1.00 91.25 92 ALA A N 1
ATOM 708 C CA . ALA A 1 92 ? 10.751 0.703 2.902 1.00 91.25 92 ALA A CA 1
ATOM 709 C C . ALA A 1 92 ? 12.000 0.806 3.808 1.00 91.25 92 ALA A C 1
ATOM 711 O O . ALA A 1 92 ? 12.185 -0.020 4.708 1.00 91.25 92 ALA A O 1
ATOM 712 N N . GLU A 1 93 ? 12.792 1.866 3.659 1.00 88.69 93 GLU A N 1
ATOM 713 C CA . GLU A 1 93 ? 14.032 2.098 4.418 1.00 88.69 93 GLU A CA 1
ATOM 714 C C . GLU A 1 93 ? 13.810 2.742 5.800 1.00 88.69 93 GLU A C 1
ATOM 716 O O . GLU A 1 93 ? 14.730 3.268 6.420 1.00 88.69 93 GLU A O 1
ATOM 721 N N . SER A 1 94 ? 12.571 2.769 6.294 1.00 92.69 94 SER A N 1
ATOM 722 C CA . SER A 1 94 ? 12.251 3.394 7.579 1.00 92.69 94 SER A CA 1
ATOM 723 C C . SER A 1 94 ? 12.343 2.432 8.769 1.00 92.69 94 SER A C 1
ATOM 725 O O . SER A 1 94 ? 12.274 1.215 8.590 1.00 92.69 94 SER A O 1
ATOM 727 N N . PRO A 1 95 ? 12.417 2.956 10.006 1.00 94.19 95 PRO A N 1
ATOM 728 C CA . PRO A 1 95 ? 12.091 2.185 11.203 1.00 94.19 95 PRO A CA 1
ATOM 729 C C . PRO A 1 95 ? 10.633 1.704 11.199 1.00 94.19 95 PRO A C 1
ATOM 731 O O . PRO A 1 95 ? 9.788 2.241 10.472 1.00 94.19 95 PRO A O 1
ATOM 734 N N . LEU A 1 96 ? 10.326 0.726 12.056 1.00 94.81 96 LEU A N 1
ATOM 735 C CA . LEU A 1 96 ? 8.954 0.272 12.282 1.00 94.81 96 LEU A CA 1
ATOM 736 C C . LEU A 1 96 ? 8.081 1.423 12.794 1.00 94.81 96 LEU A C 1
ATOM 738 O O . LEU A 1 96 ? 8.469 2.194 13.671 1.00 94.81 96 LEU A O 1
ATOM 742 N N . SER A 1 97 ? 6.884 1.53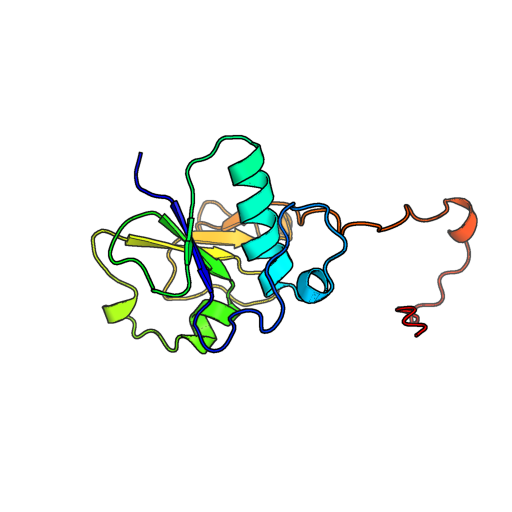5 12.226 1.00 92.56 97 SER A N 1
ATOM 743 C CA . SER A 1 97 ? 5.892 2.516 12.661 1.00 92.56 97 SER A CA 1
ATOM 744 C C . SER A 1 97 ? 5.179 2.028 13.919 1.00 92.56 97 SER A C 1
ATOM 746 O O . SER A 1 97 ? 4.612 0.941 13.896 1.00 92.56 97 SER A O 1
ATOM 748 N N . ALA A 1 98 ? 5.145 2.848 14.973 1.00 89.88 98 ALA A N 1
ATOM 749 C CA . ALA A 1 98 ? 4.459 2.526 16.228 1.00 89.88 98 ALA A CA 1
ATOM 750 C C . ALA A 1 98 ? 2.923 2.485 16.105 1.00 89.88 98 ALA A C 1
ATOM 752 O O . ALA A 1 98 ? 2.252 1.901 16.948 1.00 89.88 98 ALA A O 1
ATOM 753 N N . ILE A 1 99 ? 2.362 3.113 15.067 1.00 90.06 99 ILE A N 1
ATOM 754 C CA . ILE A 1 99 ? 0.908 3.201 14.856 1.00 90.06 99 ILE A CA 1
ATOM 755 C C . ILE A 1 99 ? 0.364 2.139 13.894 1.00 90.06 99 ILE A C 1
ATOM 757 O O . ILE A 1 99 ? -0.849 2.012 13.750 1.00 90.06 99 ILE A O 1
ATOM 761 N N . ALA A 1 100 ? 1.242 1.393 13.219 1.00 93.25 100 ALA A N 1
ATOM 762 C CA . ALA A 1 100 ? 0.854 0.303 12.333 1.00 93.25 100 ALA A CA 1
ATOM 763 C C . ALA A 1 100 ? 1.267 -1.032 12.971 1.00 93.25 100 ALA A C 1
ATOM 765 O O . ALA A 1 100 ? 2.456 -1.229 13.207 1.00 93.25 100 ALA A O 1
ATOM 766 N N . PRO A 1 101 ? 0.328 -1.949 13.250 1.00 94.00 101 PRO A N 1
ATOM 767 C CA . PRO A 1 101 ? 0.640 -3.228 13.894 1.00 94.00 101 PRO A CA 1
ATOM 768 C C . PRO A 1 101 ? 1.276 -4.268 12.957 1.00 94.00 101 PRO A C 1
ATOM 770 O O . PRO A 1 101 ? 1.734 -5.301 13.440 1.00 94.00 101 PRO A O 1
ATOM 773 N N . VAL A 1 102 ? 1.270 -4.025 11.641 1.00 96.81 102 VAL A N 1
ATOM 774 C CA . VAL A 1 102 ? 1.818 -4.921 10.611 1.00 96.81 102 VAL A CA 1
ATOM 775 C C . VAL A 1 102 ? 2.699 -4.130 9.651 1.00 96.81 102 VAL A C 1
ATOM 777 O O . VAL A 1 102 ? 2.334 -3.023 9.237 1.00 96.81 102 VAL A O 1
ATOM 780 N N . HIS A 1 103 ? 3.825 -4.721 9.243 1.00 97.75 103 HIS A N 1
ATOM 781 C CA . HIS A 1 103 ? 4.784 -4.090 8.341 1.00 97.75 103 HIS A CA 1
ATOM 782 C C . HIS A 1 103 ? 5.115 -4.983 7.148 1.00 97.75 103 HIS A C 1
ATOM 784 O O . HIS A 1 103 ? 5.368 -6.177 7.285 1.00 97.75 103 HIS A O 1
ATOM 790 N N . ILE A 1 104 ? 5.161 -4.372 5.967 1.00 97.19 104 ILE A N 1
ATOM 791 C CA . ILE A 1 104 ? 5.745 -4.959 4.765 1.00 97.19 104 ILE A CA 1
ATOM 792 C C . ILE A 1 104 ? 7.187 -4.472 4.649 1.00 97.19 104 ILE A C 1
ATOM 794 O O . ILE A 1 104 ? 7.439 -3.263 4.709 1.00 97.19 104 ILE A O 1
ATOM 798 N N . VAL A 1 105 ? 8.123 -5.403 4.482 1.00 96.19 105 VAL A N 1
ATOM 799 C CA . VAL A 1 105 ? 9.564 -5.131 4.396 1.00 96.19 105 VAL A CA 1
ATOM 800 C C . VAL A 1 105 ? 10.131 -5.554 3.042 1.00 96.19 105 VAL A C 1
ATOM 802 O O . VAL A 1 105 ? 9.681 -6.530 2.446 1.00 96.19 105 VAL A O 1
ATOM 805 N N . GLN A 1 106 ? 11.136 -4.814 2.569 1.00 91.81 106 GLN A N 1
ATOM 806 C CA . GLN A 1 106 ? 11.799 -5.060 1.285 1.00 91.81 106 GLN A CA 1
ATOM 807 C C . GLN A 1 106 ? 13.009 -5.989 1.405 1.00 91.81 106 GLN A C 1
ATOM 809 O O . GLN A 1 106 ? 13.401 -6.616 0.426 1.00 91.81 106 GLN A O 1
ATOM 814 N N . ASN A 1 107 ? 13.641 -6.058 2.574 1.00 91.06 107 ASN A N 1
ATOM 815 C CA . ASN A 1 107 ? 14.770 -6.944 2.802 1.00 91.06 107 ASN A CA 1
ATOM 816 C C . ASN A 1 107 ? 14.264 -8.225 3.482 1.00 91.06 107 ASN A C 1
ATOM 818 O O . ASN A 1 107 ? 13.678 -8.130 4.562 1.00 91.06 107 ASN A O 1
ATOM 822 N N . PRO A 1 108 ? 14.481 -9.420 2.904 1.00 94.31 108 PRO A N 1
ATOM 823 C CA . PRO A 1 108 ? 14.036 -10.667 3.521 1.00 94.31 108 PRO A CA 1
ATOM 824 C C . PRO A 1 108 ? 14.661 -10.913 4.902 1.00 94.31 108 PRO A C 1
ATOM 826 O O . PRO A 1 108 ? 14.055 -11.602 5.713 1.00 94.31 108 PRO A O 1
ATOM 829 N N . ILE A 1 109 ? 15.824 -10.321 5.207 1.00 95.56 109 ILE A N 1
ATOM 830 C CA . ILE A 1 109 ? 16.454 -10.403 6.538 1.00 95.56 109 ILE A CA 1
ATOM 831 C C . ILE A 1 109 ? 15.620 -9.678 7.606 1.00 95.56 109 ILE A C 1
ATOM 833 O O . ILE A 1 109 ? 15.651 -10.053 8.774 1.00 95.56 109 ILE A O 1
ATOM 837 N N . GLU A 1 110 ? 14.854 -8.656 7.222 1.00 95.38 110 GLU A N 1
ATOM 838 C CA . GLU A 1 110 ? 13.966 -7.931 8.138 1.00 95.38 110 GLU A CA 1
ATOM 839 C C . GLU A 1 110 ? 12.619 -8.643 8.341 1.00 95.38 110 GLU A C 1
ATOM 841 O O . GLU A 1 110 ? 11.803 -8.202 9.152 1.00 95.38 110 GLU A O 1
ATOM 846 N N . ALA A 1 111 ? 12.350 -9.728 7.606 1.00 96.75 111 ALA A N 1
ATOM 847 C CA . ALA A 1 111 ? 11.124 -10.495 7.765 1.00 96.75 111 ALA A CA 1
ATOM 848 C C . ALA A 1 111 ? 11.146 -11.233 9.104 1.00 96.75 111 ALA A C 1
ATOM 850 O O . ALA A 1 111 ? 12.042 -12.023 9.394 1.00 96.75 111 ALA A O 1
ATOM 851 N N . SER A 1 112 ? 10.132 -10.986 9.923 1.00 96.88 112 SER A N 1
ATOM 852 C CA . SER A 1 112 ? 10.031 -11.559 11.255 1.00 96.88 112 SER A CA 1
ATOM 853 C C . SER A 1 112 ? 8.561 -11.678 11.642 1.00 96.88 112 SER A C 1
ATOM 855 O O . SER A 1 112 ? 7.927 -10.666 11.959 1.00 96.88 112 SER A O 1
ATOM 857 N N . PRO A 1 113 ? 7.996 -12.900 11.644 1.00 93.62 113 PRO A N 1
ATOM 858 C CA . PRO A 1 113 ? 6.621 -13.119 12.079 1.00 93.62 113 PRO A CA 1
ATOM 859 C C . PRO A 1 113 ? 6.367 -12.663 13.520 1.00 93.62 113 PRO A C 1
ATOM 861 O O . PRO A 1 113 ? 5.292 -12.154 13.807 1.00 93.62 113 PRO A O 1
ATOM 864 N N . SER A 1 114 ? 7.355 -12.780 14.418 1.00 95.00 114 SER A N 1
ATOM 865 C CA . SER A 1 114 ? 7.218 -12.325 15.811 1.00 95.00 114 SER A CA 1
ATOM 866 C C . SER A 1 114 ? 7.127 -10.803 15.944 1.00 95.00 114 SER A C 1
ATOM 868 O O . SER A 1 114 ? 6.587 -10.311 16.930 1.00 95.00 114 SER A O 1
ATOM 870 N N . ALA A 1 115 ? 7.617 -10.062 14.948 1.00 94.06 115 ALA A N 1
ATOM 871 C CA . ALA A 1 115 ? 7.501 -8.610 14.857 1.00 94.06 115 ALA A CA 1
ATOM 872 C C . ALA A 1 115 ? 6.453 -8.159 13.818 1.00 94.06 115 ALA A C 1
ATOM 874 O O . ALA A 1 115 ? 6.463 -6.997 13.421 1.00 94.06 115 ALA A O 1
ATOM 875 N N . ASN A 1 116 ? 5.582 -9.062 13.340 1.00 97.19 116 ASN A N 1
ATOM 876 C CA . ASN A 1 116 ? 4.595 -8.806 12.279 1.00 97.19 116 ASN A CA 1
ATOM 877 C C . ASN A 1 116 ? 5.187 -8.171 11.003 1.00 97.19 116 ASN A C 1
ATOM 879 O O . ASN A 1 116 ? 4.542 -7.355 10.339 1.00 97.19 116 ASN A O 1
ATOM 883 N N . CYS A 1 117 ? 6.421 -8.544 10.664 1.00 97.94 117 CYS A N 1
ATOM 884 C CA . CYS A 1 117 ? 7.142 -8.065 9.491 1.00 97.94 117 CYS A CA 1
ATOM 885 C C . CYS A 1 117 ? 7.118 -9.124 8.385 1.00 97.94 117 CYS A C 1
ATOM 887 O O . CYS A 1 117 ? 7.680 -10.210 8.547 1.00 97.94 117 CYS A O 1
ATOM 889 N N . TYR A 1 118 ? 6.504 -8.796 7.250 1.00 97.06 118 TYR A N 1
ATOM 890 C 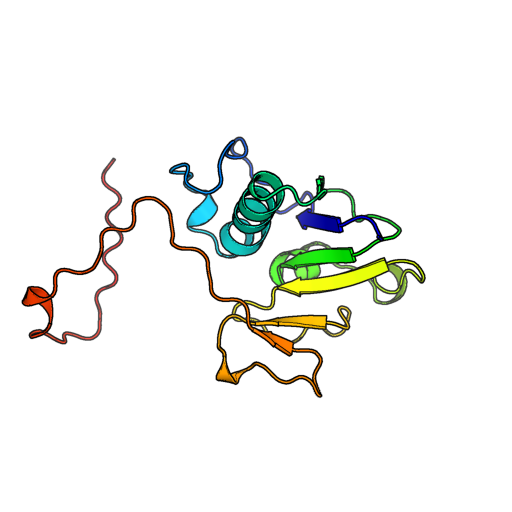CA . TYR A 1 118 ? 6.320 -9.706 6.121 1.00 97.06 118 TYR A CA 1
ATOM 891 C C . TYR A 1 118 ? 7.057 -9.198 4.888 1.00 97.06 118 TYR A C 1
ATOM 893 O O . TYR A 1 118 ? 6.912 -8.044 4.484 1.00 97.06 118 TYR A O 1
ATOM 901 N N . TYR A 1 119 ? 7.860 -10.068 4.284 1.00 95.50 119 TYR A N 1
ATOM 902 C CA . TYR A 1 119 ? 8.630 -9.725 3.097 1.00 95.50 119 TYR A CA 1
ATOM 903 C C . TYR A 1 119 ? 7.756 -9.714 1.845 1.00 95.50 119 TYR A C 1
ATOM 905 O O . TYR A 1 119 ? 7.045 -10.679 1.563 1.00 95.50 119 TYR A O 1
ATOM 913 N N . ILE A 1 120 ? 7.870 -8.639 1.069 1.00 91.38 120 ILE A N 1
ATOM 914 C CA . ILE A 1 120 ? 7.410 -8.567 -0.318 1.00 91.38 120 ILE A CA 1
ATOM 915 C C . ILE A 1 120 ? 8.565 -7.956 -1.126 1.00 91.38 120 ILE A C 1
ATOM 917 O O . ILE A 1 120 ? 9.136 -6.959 -0.689 1.00 91.38 120 ILE A O 1
ATOM 921 N N . PRO A 1 121 ? 8.969 -8.528 -2.274 1.00 87.44 121 PRO A N 1
ATOM 922 C CA . PRO A 1 121 ? 9.973 -7.899 -3.125 1.00 87.44 121 PRO A CA 1
ATOM 923 C C . PRO A 1 121 ? 9.433 -6.610 -3.752 1.00 87.44 121 PRO A C 1
ATOM 925 O O . PRO A 1 121 ? 8.239 -6.479 -4.016 1.00 87.44 121 PRO A O 1
ATOM 928 N N . HIS A 1 122 ? 10.330 -5.679 -4.070 1.00 83.06 122 HIS A N 1
ATOM 929 C CA . HIS A 1 122 ? 9.965 -4.523 -4.883 1.00 83.06 122 HIS A CA 1
ATOM 930 C C . HIS A 1 122 ? 9.582 -4.961 -6.306 1.00 83.06 122 HIS A C 1
ATOM 932 O O . HIS A 1 122 ? 10.178 -5.886 -6.867 1.00 83.06 122 HIS A O 1
ATOM 938 N N . TRP A 1 123 ? 8.623 -4.269 -6.922 1.00 88.44 123 TRP A N 1
ATOM 939 C CA . TRP A 1 123 ? 8.271 -4.503 -8.321 1.00 88.44 123 TRP A CA 1
ATOM 940 C C . TRP A 1 123 ? 9.378 -3.999 -9.254 1.00 88.44 123 TRP A C 1
ATOM 942 O O . TRP A 1 123 ? 9.989 -2.966 -8.978 1.00 88.44 123 TRP A O 1
ATOM 952 N N . PRO A 1 124 ? 9.660 -4.669 -10.381 1.00 86.12 124 PRO A N 1
ATOM 953 C CA . PRO A 1 124 ? 10.577 -4.114 -11.365 1.00 86.12 124 PRO A CA 1
ATOM 954 C C . PRO A 1 124 ? 10.115 -2.718 -11.794 1.00 86.12 124 PRO A C 1
ATOM 956 O O . PRO A 1 124 ? 8.943 -2.523 -12.135 1.00 86.12 124 PRO A O 1
ATOM 959 N N . GLN A 1 125 ? 11.033 -1.749 -11.776 1.00 83.56 125 GLN A N 1
ATOM 960 C CA . GLN A 1 125 ? 10.746 -0.449 -12.364 1.00 83.56 125 GLN A CA 1
ATOM 961 C C . GLN A 1 125 ? 10.489 -0.656 -13.864 1.00 83.56 125 GLN A C 1
ATOM 963 O O . GLN A 1 125 ? 11.279 -1.344 -14.524 1.00 83.56 125 GLN A O 1
ATOM 968 N N . PRO A 1 126 ? 9.404 -0.093 -14.420 1.00 85.88 126 PRO A N 1
ATOM 969 C CA . PRO A 1 126 ? 9.132 -0.225 -15.841 1.00 85.88 126 PRO A CA 1
ATOM 970 C C . PRO A 1 126 ? 10.304 0.295 -16.677 1.00 85.88 126 PRO A C 1
ATOM 972 O O . PRO A 1 126 ? 10.948 1.272 -16.300 1.00 85.88 126 PRO A O 1
ATOM 975 N N . GLN A 1 127 ? 10.577 -0.362 -17.808 1.00 79.81 127 GLN A N 1
ATOM 976 C CA . GLN A 1 127 ? 11.666 -0.018 -18.738 1.00 79.81 127 GLN A CA 1
ATOM 977 C C . GLN A 1 127 ? 13.097 -0.192 -18.191 1.00 79.81 127 GLN A C 1
ATOM 979 O O . GLN A 1 127 ? 14.058 0.208 -18.850 1.00 79.81 127 GLN A O 1
ATOM 984 N N . LEU A 1 128 ? 13.281 -0.822 -17.025 1.00 76.75 128 LEU A N 1
ATOM 985 C CA . LEU A 1 128 ? 14.618 -1.168 -16.551 1.00 76.75 128 LEU A CA 1
ATOM 986 C C . LEU A 1 128 ? 15.210 -2.285 -17.425 1.00 76.75 128 LEU A C 1
ATOM 988 O O . LEU A 1 128 ? 14.741 -3.423 -17.416 1.00 76.75 128 LEU A O 1
ATOM 992 N N . ILE A 1 129 ? 16.257 -1.958 -18.180 1.00 77.00 129 ILE A N 1
ATOM 993 C CA . ILE A 1 129 ? 16.980 -2.930 -19.002 1.00 77.00 129 ILE A CA 1
ATOM 994 C C . ILE A 1 129 ? 17.842 -3.805 -18.087 1.00 77.00 129 ILE A C 1
ATOM 996 O O . ILE A 1 129 ? 18.550 -3.305 -17.207 1.00 77.00 129 ILE A O 1
ATOM 1000 N N . ALA A 1 130 ? 17.791 -5.121 -18.301 1.00 72.19 130 ALA A N 1
ATOM 1001 C CA . ALA A 1 130 ? 18.637 -6.062 -17.579 1.00 72.19 130 ALA A CA 1
ATOM 1002 C C . ALA A 1 130 ? 20.118 -5.701 -17.765 1.00 72.19 130 ALA A C 1
ATOM 1004 O O . ALA A 1 130 ? 20.564 -5.359 -18.860 1.00 72.19 130 ALA A O 1
ATOM 1005 N N . ARG A 1 131 ? 20.897 -5.784 -16.684 1.00 69.88 131 ARG A N 1
ATOM 1006 C CA . ARG A 1 131 ? 22.328 -5.482 -16.734 1.00 69.88 131 ARG A CA 1
ATOM 1007 C C . ARG A 1 131 ? 23.025 -6.424 -17.721 1.00 69.88 131 ARG A C 1
ATOM 1009 O O . ARG A 1 131 ? 22.882 -7.640 -17.610 1.00 69.88 131 ARG A O 1
ATOM 1016 N N . ASP A 1 132 ? 23.816 -5.864 -18.634 1.00 76.94 132 ASP A N 1
ATOM 1017 C CA . ASP A 1 132 ? 24.695 -6.652 -19.499 1.00 76.94 132 ASP A CA 1
ATOM 1018 C C . ASP A 1 132 ? 25.690 -7.452 -18.640 1.00 76.94 132 ASP A C 1
ATOM 1020 O O . ASP A 1 132 ? 26.435 -6.886 -17.828 1.00 76.94 132 ASP A O 1
ATOM 1024 N N . ARG A 1 133 ? 25.696 -8.778 -18.821 1.00 68.50 133 ARG A N 1
ATOM 1025 C CA . ARG A 1 133 ? 26.584 -9.701 -18.104 1.00 68.50 133 ARG A CA 1
ATOM 1026 C C . ARG A 1 133 ? 28.062 -9.419 -18.401 1.00 68.50 133 ARG A C 1
ATOM 1028 O O . ARG A 1 133 ? 28.891 -9.649 -17.526 1.00 68.50 133 ARG A O 1
ATOM 1035 N N . ALA A 1 134 ? 28.396 -8.862 -19.568 1.00 70.75 134 ALA A N 1
ATOM 1036 C CA . ALA A 1 134 ? 29.769 -8.519 -19.945 1.00 70.75 134 ALA A CA 1
ATOM 1037 C C . ALA A 1 134 ? 30.345 -7.322 -19.159 1.00 70.75 134 ALA A C 1
ATOM 1039 O O . ALA A 1 134 ? 31.560 -7.167 -19.062 1.00 70.75 134 ALA A O 1
ATOM 1040 N N . ARG A 1 135 ? 29.501 -6.496 -18.518 1.00 61.97 135 ARG A N 1
ATOM 1041 C CA . ARG A 1 135 ? 29.924 -5.317 -17.731 1.00 61.97 135 ARG A CA 1
ATOM 1042 C C . ARG A 1 135 ? 30.474 -5.671 -16.334 1.00 61.97 135 ARG A C 1
ATOM 1044 O O . ARG A 1 135 ? 30.819 -4.778 -15.563 1.00 61.97 135 ARG A O 1
ATOM 1051 N N . ALA A 1 136 ? 30.529 -6.953 -15.967 1.00 53.25 136 ALA A N 1
ATOM 1052 C CA . ALA A 1 136 ? 30.789 -7.416 -14.600 1.00 53.25 136 ALA A CA 1
ATOM 1053 C C . ALA A 1 136 ? 32.246 -7.283 -14.097 1.00 53.25 136 ALA A C 1
ATOM 1055 O O . ALA A 1 136 ? 32.502 -7.621 -12.947 1.00 53.25 136 ALA A O 1
ATOM 1056 N N . ILE A 1 137 ? 33.195 -6.780 -14.896 1.00 54.28 137 ILE A N 1
ATOM 1057 C CA . ILE A 1 137 ? 34.630 -6.839 -14.542 1.00 54.28 137 ILE A CA 1
ATOM 1058 C C . ILE A 1 137 ? 35.209 -5.520 -13.986 1.00 54.28 137 ILE A C 1
ATOM 1060 O O . ILE A 1 137 ? 36.273 -5.535 -13.378 1.00 54.28 137 ILE A O 1
ATOM 1064 N N . ALA A 1 138 ? 34.508 -4.385 -14.066 1.00 51.09 138 ALA A N 1
ATOM 1065 C CA . ALA A 1 138 ? 34.992 -3.128 -13.481 1.00 51.09 138 ALA A CA 1
ATOM 1066 C C . ALA A 1 138 ? 34.120 -2.684 -12.295 1.00 51.09 138 ALA A C 1
ATOM 1068 O O . ALA A 1 138 ? 33.186 -1.895 -12.447 1.00 51.09 138 ALA A O 1
ATOM 1069 N N . LEU A 1 139 ? 34.420 -3.191 -11.096 1.00 47.12 139 LEU A N 1
ATOM 1070 C CA . LEU A 1 139 ? 33.958 -2.581 -9.847 1.00 47.12 139 LEU A CA 1
ATOM 1071 C C . LEU A 1 139 ? 34.704 -1.254 -9.652 1.00 47.12 139 LEU A C 1
ATOM 1073 O O . LEU A 1 139 ? 35.835 -1.230 -9.181 1.00 47.12 139 LEU A O 1
ATOM 1077 N N . ASN A 1 140 ? 34.059 -0.147 -10.015 1.00 36.88 140 ASN A N 1
ATOM 1078 C CA . ASN A 1 140 ? 34.429 1.184 -9.544 1.00 36.88 140 ASN A CA 1
ATOM 1079 C C . ASN A 1 140 ? 33.271 1.675 -8.648 1.00 36.88 140 ASN A C 1
ATOM 1081 O O . ASN A 1 140 ? 32.150 1.798 -9.150 1.00 36.88 140 ASN A O 1
ATOM 1085 N N . PRO A 1 141 ? 33.459 1.859 -7.327 1.00 44.72 141 PRO A N 1
ATOM 1086 C CA . PRO A 1 141 ? 32.354 1.836 -6.362 1.00 44.72 141 PRO A CA 1
ATOM 1087 C C . PRO A 1 141 ? 31.473 3.103 -6.276 1.00 44.72 141 PRO A C 1
ATOM 1089 O O . PRO A 1 141 ? 30.767 3.253 -5.287 1.00 44.72 141 PRO A O 1
ATOM 1092 N N . LEU A 1 142 ? 31.450 4.016 -7.259 1.00 43.59 142 LEU A N 1
ATOM 1093 C CA . LEU A 1 142 ? 30.797 5.332 -7.078 1.00 43.59 142 LEU A CA 1
ATOM 1094 C C . LEU A 1 142 ? 29.980 5.905 -8.256 1.00 43.59 142 LEU A C 1
ATOM 1096 O O . LEU A 1 142 ? 29.867 7.122 -8.359 1.00 43.59 142 LEU A O 1
ATOM 1100 N N . LEU A 1 143 ? 29.335 5.112 -9.124 1.00 36.34 143 LEU A N 1
ATOM 1101 C CA . LEU A 1 143 ? 28.475 5.723 -10.160 1.00 36.34 143 LEU A CA 1
ATOM 1102 C C . LEU A 1 143 ? 27.096 5.069 -10.327 1.00 36.34 143 LEU A C 1
ATOM 1104 O O . LEU A 1 143 ? 26.907 4.153 -11.127 1.00 36.34 143 LEU A O 1
ATOM 1108 N N . PHE A 1 144 ? 26.106 5.622 -9.620 1.00 40.28 144 PHE A N 1
ATOM 1109 C CA . PHE A 1 144 ? 24.719 5.663 -10.088 1.00 40.28 144 PHE A CA 1
ATOM 1110 C C . PHE A 1 144 ? 24.627 6.734 -11.184 1.00 40.28 144 PHE A C 1
ATOM 1112 O O . PHE A 1 144 ? 24.542 7.922 -10.888 1.00 40.28 144 PHE A O 1
ATOM 1119 N N . LEU A 1 145 ? 24.660 6.330 -12.457 1.00 34.03 145 LEU A N 1
ATOM 1120 C CA . LEU A 1 145 ? 24.310 7.224 -13.561 1.00 34.03 145 LEU A CA 1
ATOM 1121 C C . LEU A 1 145 ? 22.816 7.063 -13.858 1.00 34.03 145 LEU A C 1
ATOM 1123 O O . LEU A 1 145 ? 22.413 6.163 -14.593 1.00 34.03 145 LEU A O 1
ATOM 1127 N N . ALA A 1 146 ? 21.997 7.934 -13.273 1.00 36.53 146 ALA A N 1
ATOM 1128 C CA . ALA A 1 146 ? 20.660 8.202 -13.780 1.00 36.53 146 ALA A CA 1
ATOM 1129 C C . ALA A 1 146 ? 20.808 9.074 -15.036 1.00 36.53 146 ALA A C 1
ATOM 1131 O O . ALA A 1 146 ? 21.100 10.264 -14.943 1.00 36.53 146 ALA A O 1
ATOM 1132 N N . MET A 1 147 ? 20.650 8.486 -16.222 1.00 30.00 147 MET A N 1
ATOM 1133 C CA . MET A 1 147 ? 20.482 9.266 -17.446 1.00 30.00 147 MET A CA 1
ATOM 1134 C C . MET A 1 147 ? 19.083 9.893 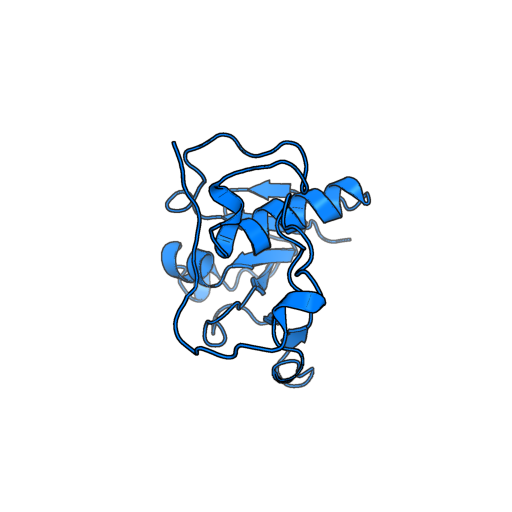-17.436 1.00 30.00 147 MET A C 1
ATOM 1136 O O . MET A 1 147 ? 18.090 9.208 -17.663 1.00 30.00 147 MET A O 1
ATOM 1140 N N . LYS A 1 148 ? 19.015 11.204 -17.193 1.00 28.77 148 LYS A N 1
ATOM 1141 C CA . LYS A 1 148 ? 17.967 12.073 -17.739 1.00 28.77 148 LYS A CA 1
ATOM 1142 C C . LYS A 1 148 ? 18.627 12.932 -18.816 1.00 28.77 148 LYS A C 1
ATOM 1144 O O . LYS A 1 148 ? 19.374 13.851 -18.506 1.00 28.77 148 LYS A O 1
ATOM 1149 N N . ILE A 1 149 ? 18.380 12.574 -20.070 1.00 31.72 149 ILE A N 1
ATOM 1150 C CA . ILE A 1 149 ? 18.446 13.482 -21.213 1.00 31.72 149 ILE A CA 1
ATOM 1151 C C . ILE A 1 149 ? 16.983 13.707 -21.573 1.00 31.72 149 ILE A C 1
ATOM 1153 O O . ILE A 1 149 ? 16.376 12.748 -22.040 1.00 31.72 149 ILE A O 1
ATOM 1157 N N . ILE A 1 150 ? 16.423 14.871 -21.220 1.00 40.53 150 ILE A N 1
ATOM 1158 C CA . ILE A 1 150 ? 15.805 15.889 -22.100 1.00 40.53 150 ILE A CA 1
ATOM 1159 C C . ILE A 1 150 ? 15.830 17.202 -21.310 1.00 40.53 150 ILE A C 1
ATOM 1161 O O . ILE A 1 150 ? 15.423 17.160 -20.126 1.00 40.53 150 ILE A O 1
#

Radius of gyration: 17.14 Å; chains: 1; bounding box: 48×30×41 Å

pLDDT: mean 86.27, std 17.1, range [28.77, 98.38]